Protein AF-A0A923B9U6-F1 (afdb_monomer_lite)

pLDDT: mean 93.49, std 6.24, range [55.47, 98.19]

Radius of gyration: 18.16 Å; chains: 1; bounding box: 48×29×57 Å

Structure (mmCIF, N/CA/C/O backbone):
data_AF-A0A923B9U6-F1
#
_entry.id   AF-A0A923B9U6-F1
#
loop_
_atom_site.group_PDB
_atom_site.id
_atom_site.type_symbol
_atom_site.label_atom_id
_atom_site.label_alt_id
_atom_site.label_comp_id
_atom_site.label_asym_id
_atom_site.label_entity_id
_atom_site.label_seq_id
_atom_site.pdbx_PDB_ins_code
_atom_site.Cartn_x
_atom_site.Cartn_y
_atom_site.Cartn_z
_atom_site.occupancy
_atom_site.B_iso_or_equiv
_atom_site.auth_seq_id
_atom_site.auth_comp_id
_atom_site.auth_asym_id
_atom_site.auth_atom_id
_atom_site.pdbx_PDB_model_num
ATOM 1 N N . MET A 1 1 ? 25.254 15.466 -1.474 1.00 73.38 1 MET A N 1
ATOM 2 C CA . MET A 1 1 ? 25.038 14.033 -1.766 1.00 73.38 1 MET A CA 1
ATOM 3 C C . MET A 1 1 ? 24.580 13.397 -0.464 1.00 73.38 1 MET A C 1
ATOM 5 O O . MET A 1 1 ? 25.249 13.617 0.534 1.00 73.38 1 MET A O 1
ATOM 9 N N . ILE A 1 2 ? 23.421 12.740 -0.439 1.00 87.12 2 ILE A N 1
ATOM 10 C CA . ILE A 1 2 ? 22.891 12.087 0.772 1.00 87.12 2 ILE A CA 1
ATOM 11 C C . ILE A 1 2 ? 23.725 10.822 1.014 1.00 87.12 2 ILE A C 1
ATOM 13 O O . ILE A 1 2 ? 23.9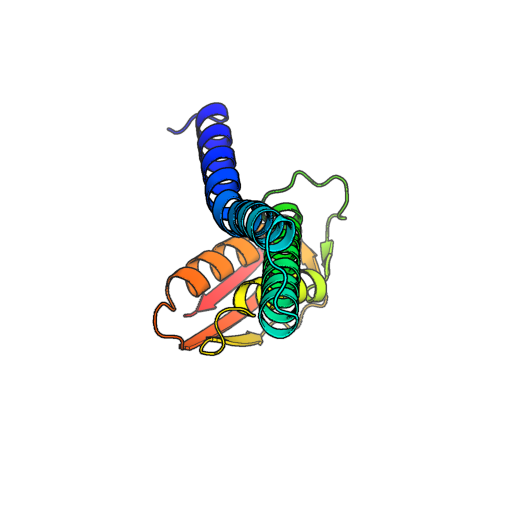37 10.059 0.069 1.00 87.12 2 ILE A O 1
ATOM 17 N N . SER A 1 3 ? 24.240 10.610 2.228 1.00 95.50 3 SER A N 1
ATOM 18 C CA . SER A 1 3 ? 24.974 9.378 2.539 1.00 95.50 3 SER A CA 1
ATOM 19 C C . SER A 1 3 ? 24.018 8.178 2.619 1.00 95.50 3 SER A C 1
ATOM 21 O O . SER A 1 3 ? 22.817 8.337 2.835 1.00 95.50 3 SER A O 1
ATOM 23 N N . GLN A 1 4 ? 24.530 6.953 2.468 1.00 94.06 4 GLN A N 1
ATOM 24 C CA . GLN A 1 4 ? 23.694 5.748 2.609 1.00 94.06 4 GLN A CA 1
ATOM 25 C C . GLN A 1 4 ? 23.034 5.664 3.994 1.00 94.06 4 GLN A C 1
ATOM 27 O O . GLN A 1 4 ? 21.880 5.254 4.110 1.00 94.06 4 GLN A O 1
ATOM 32 N N . THR A 1 5 ? 23.746 6.102 5.034 1.00 95.94 5 THR A N 1
ATOM 33 C CA . THR A 1 5 ? 23.242 6.172 6.408 1.00 95.94 5 THR A CA 1
ATOM 34 C C . THR A 1 5 ? 22.153 7.226 6.573 1.00 95.94 5 THR A C 1
ATOM 36 O O . THR A 1 5 ? 21.154 6.945 7.230 1.00 95.94 5 THR A O 1
ATOM 39 N N . ASP A 1 6 ? 22.279 8.390 5.929 1.00 96.44 6 ASP A N 1
ATOM 40 C CA . ASP A 1 6 ? 21.234 9.423 5.968 1.00 96.44 6 ASP A CA 1
ATOM 41 C C . ASP A 1 6 ? 19.965 8.953 5.254 1.00 96.44 6 ASP A C 1
ATOM 43 O O . ASP A 1 6 ? 18.857 9.148 5.754 1.00 96.44 6 ASP A O 1
ATOM 47 N N . LEU A 1 7 ? 20.111 8.287 4.102 1.00 94.12 7 LEU A N 1
ATOM 48 C CA . LEU A 1 7 ? 18.979 7.712 3.376 1.00 94.12 7 LEU A CA 1
ATOM 49 C C . LEU A 1 7 ? 18.258 6.655 4.221 1.00 94.12 7 LEU A C 1
ATOM 51 O O . LEU A 1 7 ? 17.031 6.679 4.313 1.00 94.12 7 LEU A O 1
ATOM 55 N N . ALA A 1 8 ? 19.009 5.758 4.866 1.00 94.19 8 ALA A N 1
ATOM 56 C CA . ALA A 1 8 ? 18.443 4.758 5.767 1.00 94.19 8 ALA A CA 1
ATOM 57 C C . ALA A 1 8 ? 17.723 5.409 6.960 1.00 94.19 8 ALA A C 1
ATOM 59 O O . ALA A 1 8 ? 16.608 5.009 7.288 1.00 94.19 8 ALA A O 1
ATOM 60 N N . ALA A 1 9 ? 18.310 6.445 7.567 1.00 96.44 9 ALA A N 1
ATOM 61 C CA . ALA A 1 9 ? 17.699 7.171 8.677 1.00 96.44 9 ALA A CA 1
ATOM 62 C C . ALA A 1 9 ? 16.385 7.860 8.268 1.00 96.44 9 ALA A C 1
ATOM 64 O O . ALA A 1 9 ? 15.384 7.742 8.977 1.00 96.44 9 ALA A O 1
ATOM 65 N N . MET A 1 10 ? 16.352 8.525 7.108 1.00 95.75 10 MET A N 1
ATOM 66 C CA . MET A 1 10 ? 15.133 9.154 6.586 1.00 95.75 10 MET A CA 1
ATOM 67 C C . MET A 1 10 ? 14.047 8.127 6.259 1.00 95.75 10 MET A C 1
ATOM 69 O O . MET A 1 10 ? 12.881 8.351 6.586 1.00 95.75 10 MET A O 1
ATOM 73 N N . LEU A 1 11 ? 14.418 6.986 5.671 1.00 94.38 11 LEU A N 1
ATOM 74 C CA . LEU A 1 11 ? 13.478 5.902 5.393 1.00 94.38 11 LEU A CA 1
ATOM 75 C C . LEU A 1 11 ? 12.890 5.331 6.690 1.00 94.38 11 LEU A C 1
ATOM 77 O O . LEU A 1 11 ? 11.672 5.217 6.801 1.00 94.38 11 LEU A O 1
ATOM 81 N N . CYS A 1 12 ? 13.723 5.038 7.693 1.00 95.50 12 CYS A N 1
ATOM 82 C CA . CYS A 1 12 ? 13.257 4.584 9.005 1.00 95.50 12 CYS A CA 1
ATOM 83 C C . CYS A 1 12 ? 12.328 5.609 9.666 1.00 95.50 12 CYS A C 1
ATOM 85 O O . CYS A 1 12 ? 11.284 5.231 10.187 1.00 95.50 12 CYS A O 1
ATOM 87 N N . SER A 1 13 ? 12.662 6.902 9.599 1.00 96.38 13 SER A N 1
ATOM 88 C CA . SER A 1 13 ? 11.811 7.975 10.123 1.00 96.38 13 SER A CA 1
ATOM 89 C C . SER A 1 13 ? 10.431 7.986 9.457 1.00 96.38 13 SER A C 1
ATOM 91 O O . SER A 1 13 ? 9.414 8.005 10.151 1.00 96.38 13 SER A O 1
ATOM 93 N N . ARG A 1 14 ? 10.372 7.871 8.121 1.00 94.50 14 ARG A N 1
ATOM 94 C CA . ARG A 1 14 ? 9.103 7.793 7.377 1.00 94.50 14 ARG A CA 1
ATOM 95 C C . ARG A 1 14 ? 8.287 6.552 7.748 1.00 94.50 14 ARG A C 1
ATOM 97 O O . ARG A 1 14 ? 7.086 6.670 7.967 1.00 94.50 14 ARG A O 1
ATOM 104 N N . LEU A 1 15 ? 8.923 5.384 7.850 1.00 95.38 15 LEU A N 1
ATOM 105 C CA . LEU A 1 15 ? 8.251 4.141 8.246 1.00 95.38 15 LEU A CA 1
ATOM 106 C C . LEU A 1 15 ? 7.666 4.241 9.660 1.00 95.38 15 LEU A C 1
ATOM 108 O O . LEU A 1 15 ? 6.512 3.877 9.874 1.00 95.38 15 LEU A O 1
ATOM 112 N N . CYS A 1 16 ? 8.437 4.772 10.613 1.00 96.62 16 CYS A N 1
ATOM 113 C CA . CYS A 1 16 ? 7.967 5.000 11.977 1.00 96.62 16 CYS A CA 1
ATOM 114 C C . CYS A 1 16 ? 6.795 5.983 12.009 1.00 96.62 16 CYS A C 1
ATOM 116 O O . CYS A 1 16 ? 5.785 5.694 12.643 1.00 96.62 16 CYS A O 1
ATOM 118 N N . HIS A 1 17 ? 6.902 7.109 11.299 1.00 95.06 17 HIS A N 1
ATOM 119 C CA . HIS A 1 17 ? 5.833 8.101 11.192 1.00 95.06 17 HIS A CA 1
ATOM 120 C C . HIS A 1 17 ? 4.526 7.480 10.680 1.00 95.06 17 HIS A C 1
ATOM 122 O O . HIS A 1 17 ? 3.478 7.624 11.310 1.00 95.06 17 HIS A O 1
ATOM 128 N N . ASP A 1 18 ? 4.591 6.742 9.572 1.00 93.88 18 ASP A N 1
ATOM 129 C CA . ASP A 1 18 ? 3.399 6.188 8.928 1.00 93.88 18 ASP A CA 1
ATOM 130 C C . ASP A 1 18 ? 2.752 5.052 9.741 1.00 93.88 18 ASP A C 1
ATOM 132 O O . ASP A 1 18 ? 1.545 4.826 9.614 1.00 93.88 18 ASP A O 1
ATOM 136 N N . MET A 1 19 ? 3.529 4.346 10.571 1.00 95.94 19 MET A N 1
ATOM 137 C CA . MET A 1 19 ? 3.034 3.296 11.471 1.00 95.94 19 MET A CA 1
ATOM 138 C C . MET A 1 19 ? 2.516 3.828 12.806 1.00 95.94 19 MET A C 1
ATOM 140 O O . MET A 1 19 ? 1.653 3.193 13.411 1.00 95.94 19 MET A O 1
ATOM 144 N N . LEU A 1 20 ? 3.015 4.973 13.275 1.00 95.44 20 LEU A N 1
ATOM 145 C CA . LEU A 1 20 ? 2.691 5.481 14.607 1.00 95.44 20 LEU A CA 1
ATOM 146 C C . LEU A 1 20 ? 1.195 5.769 14.768 1.00 95.44 20 LEU A C 1
ATOM 148 O O . LEU A 1 20 ? 0.635 5.499 15.823 1.00 95.44 20 LEU A O 1
ATOM 152 N N . SER A 1 21 ? 0.539 6.272 13.720 1.00 92.56 21 SER A N 1
ATOM 153 C CA . SER A 1 21 ? -0.893 6.585 13.759 1.00 92.56 21 SER A CA 1
ATOM 154 C C . SER A 1 21 ? -1.779 5.344 13.977 1.00 92.56 21 SER A C 1
ATOM 156 O O . SER A 1 21 ? -2.478 5.310 14.993 1.00 92.56 21 SER A O 1
ATOM 158 N N . PRO A 1 22 ? -1.758 4.305 13.115 1.00 94.25 22 PRO A N 1
ATOM 159 C CA . PRO A 1 22 ? -2.628 3.145 13.310 1.00 94.25 22 PRO A CA 1
ATOM 160 C C . PRO A 1 22 ? -2.223 2.288 14.523 1.00 94.25 22 PRO A C 1
ATOM 162 O O . PRO A 1 22 ? -3.090 1.718 15.181 1.00 94.25 22 PRO A O 1
ATOM 165 N N . VAL A 1 23 ? -0.938 2.243 14.894 1.00 95.81 23 VAL A N 1
ATOM 166 C CA . VAL A 1 23 ? -0.497 1.557 16.124 1.00 95.81 23 VAL A CA 1
ATOM 167 C C . VAL A 1 23 ? -0.929 2.321 17.380 1.00 95.81 23 VAL A C 1
ATOM 169 O O . VAL A 1 23 ? -1.347 1.707 18.358 1.00 95.81 23 VAL A O 1
ATOM 172 N N . GLY A 1 24 ? -0.889 3.655 17.360 1.00 95.25 24 GLY A N 1
ATOM 173 C CA . GLY A 1 24 ? -1.398 4.483 18.454 1.00 95.25 24 GLY A CA 1
ATOM 174 C C . GLY A 1 24 ? -2.910 4.344 18.634 1.00 95.25 24 GLY A C 1
ATOM 175 O O . GLY A 1 24 ? -3.386 4.238 19.759 1.00 95.25 24 GLY A O 1
ATOM 176 N N . ALA A 1 25 ? -3.666 4.257 17.534 1.00 94.25 25 ALA A N 1
ATOM 177 C CA . ALA A 1 25 ? -5.105 4.002 17.582 1.00 94.25 25 ALA A CA 1
ATOM 178 C C . ALA A 1 25 ? -5.441 2.645 18.230 1.00 94.25 25 ALA A C 1
ATOM 180 O O . ALA A 1 25 ? -6.401 2.563 18.995 1.00 94.25 25 ALA A O 1
ATOM 181 N N . LEU A 1 26 ? -4.620 1.611 18.001 1.00 95.38 26 LEU A N 1
ATOM 182 C CA . LEU A 1 26 ? -4.749 0.325 18.695 1.00 95.38 26 LEU A CA 1
ATOM 1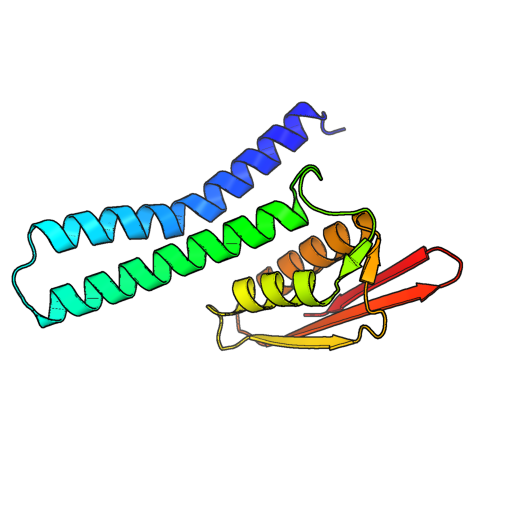83 C C . LEU A 1 26 ? -4.559 0.461 20.210 1.00 95.38 26 LEU A C 1
ATOM 185 O O . LEU A 1 26 ? -5.378 -0.045 20.972 1.00 95.38 26 LEU A O 1
ATOM 189 N N . ALA A 1 27 ? -3.499 1.144 20.649 1.00 94.31 27 ALA A N 1
ATOM 190 C CA . ALA A 1 27 ? -3.235 1.345 22.074 1.00 94.31 27 ALA A CA 1
ATOM 191 C C . ALA A 1 27 ? -4.384 2.109 22.751 1.00 94.31 27 ALA A C 1
ATOM 193 O O . ALA A 1 27 ? -4.949 1.628 23.731 1.00 94.31 27 ALA A O 1
ATOM 194 N N . ASN A 1 28 ? -4.809 3.226 22.155 1.00 93.50 28 ASN A N 1
ATOM 195 C CA . ASN A 1 28 ? -5.911 4.039 22.670 1.00 93.50 28 ASN A CA 1
ATOM 196 C C . ASN A 1 28 ? -7.236 3.259 22.717 1.00 93.50 28 ASN A C 1
ATOM 198 O O . ASN A 1 28 ? -8.008 3.398 23.662 1.00 93.50 28 ASN A O 1
ATOM 202 N N . GLY A 1 29 ? -7.512 2.430 21.704 1.00 94.12 29 GLY A N 1
ATOM 203 C CA . GLY A 1 29 ? -8.712 1.595 21.673 1.00 94.12 29 GLY A CA 1
ATOM 204 C C . GLY A 1 29 ? -8.721 0.531 22.773 1.00 94.12 29 GLY A C 1
ATOM 205 O O . GLY A 1 29 ? -9.772 0.269 23.355 1.00 94.12 29 GLY A O 1
ATOM 206 N N . LEU A 1 30 ? -7.562 -0.054 23.095 1.00 95.19 30 LEU A N 1
ATOM 207 C CA . LEU A 1 30 ? -7.421 -1.019 24.191 1.00 95.19 30 LEU A CA 1
ATOM 208 C C . LEU A 1 30 ? -7.590 -0.354 25.559 1.00 95.19 30 LEU A C 1
ATOM 210 O O . LEU A 1 30 ? -8.255 -0.925 26.421 1.00 95.19 30 LEU A O 1
ATOM 214 N N . GLU A 1 31 ? -7.028 0.842 25.744 1.00 94.12 31 GLU A N 1
ATOM 215 C CA . GLU A 1 31 ? -7.215 1.640 26.962 1.00 94.12 31 GLU A CA 1
ATOM 216 C C . GLU A 1 31 ? -8.693 1.977 27.175 1.00 94.12 31 GLU A C 1
ATOM 218 O O . GLU A 1 31 ? -9.235 1.726 28.248 1.00 94.12 31 GLU A O 1
ATOM 223 N N . LEU A 1 32 ? -9.379 2.451 26.131 1.00 93.31 32 LEU A N 1
ATOM 224 C CA . LEU A 1 32 ? -10.807 2.758 26.202 1.00 93.31 32 LEU A CA 1
ATOM 225 C C . LEU A 1 32 ? -11.648 1.508 26.511 1.00 93.31 32 LEU A C 1
ATOM 227 O O . LEU A 1 32 ? -12.578 1.565 27.308 1.00 93.31 32 LEU A O 1
ATOM 231 N N . LEU A 1 33 ? -11.310 0.361 25.915 1.00 94.62 33 LEU A N 1
ATOM 232 C CA . LEU A 1 33 ? -12.028 -0.898 26.127 1.00 94.62 33 LEU A CA 1
ATOM 233 C C . LEU A 1 33 ? -11.859 -1.466 27.549 1.00 94.62 33 LEU A C 1
ATOM 235 O O . LEU A 1 33 ? -12.697 -2.267 27.976 1.00 94.62 33 LEU A O 1
ATOM 239 N N . ALA A 1 34 ? -10.792 -1.100 28.264 1.00 93.88 34 ALA A N 1
ATOM 240 C CA . ALA A 1 34 ? -10.511 -1.610 29.605 1.00 93.88 34 ALA A CA 1
ATOM 241 C C . ALA A 1 34 ? -11.539 -1.127 30.640 1.00 93.88 34 ALA A C 1
ATOM 243 O O . ALA A 1 34 ? -12.005 -1.932 31.446 1.00 93.88 34 ALA A O 1
ATOM 244 N N . ASP A 1 35 ? -11.927 0.147 30.565 1.00 92.38 35 ASP A N 1
ATOM 245 C CA . ASP A 1 35 ? -12.830 0.782 31.534 1.00 92.38 35 ASP A CA 1
ATOM 246 C C . ASP A 1 35 ? -14.276 0.928 31.019 1.00 92.38 35 ASP A C 1
ATOM 248 O O . ASP A 1 35 ? -15.182 1.269 31.784 1.00 92.38 35 ASP A O 1
ATOM 252 N N . GLU A 1 36 ? -14.522 0.643 29.734 1.00 94.38 36 GLU A N 1
ATOM 253 C CA . GLU A 1 36 ? -15.845 0.776 29.119 1.00 94.38 36 GLU A CA 1
ATOM 254 C C . GLU A 1 36 ? -16.777 -0.397 29.466 1.00 94.38 36 GLU A C 1
ATOM 256 O O . GLU A 1 36 ? -16.453 -1.571 29.256 1.00 94.38 36 GLU A O 1
ATOM 261 N N . GLN A 1 37 ? -17.980 -0.075 29.942 1.00 93.06 37 GLN A N 1
ATOM 262 C CA . GLN A 1 37 ? -19.003 -1.036 30.368 1.00 93.06 37 GLN A CA 1
ATOM 263 C C . GLN A 1 37 ? -20.226 -1.044 29.447 1.00 93.06 37 GLN A C 1
ATOM 265 O O . GLN A 1 37 ? -20.969 -2.028 29.436 1.00 93.06 37 GLN A O 1
ATOM 270 N N . ASP A 1 38 ? -20.431 0.010 28.657 1.00 96.44 38 ASP A N 1
ATOM 271 C CA . ASP A 1 38 ? -21.521 0.073 27.695 1.00 96.44 38 ASP A CA 1
ATOM 272 C C . ASP A 1 38 ? -21.272 -0.870 26.508 1.00 96.44 38 ASP A C 1
ATOM 274 O O . ASP A 1 38 ? -20.254 -0.797 25.817 1.00 96.44 38 ASP A O 1
ATOM 278 N N . ALA A 1 39 ? -22.212 -1.781 26.256 1.00 94.44 39 ALA A N 1
ATOM 279 C CA . ALA A 1 39 ? -22.044 -2.826 25.250 1.00 94.44 39 ALA A CA 1
ATOM 280 C C . ALA A 1 39 ? -21.925 -2.274 23.818 1.00 94.44 39 ALA A C 1
ATOM 282 O O . ALA A 1 39 ? -21.182 -2.837 23.010 1.00 94.44 39 ALA A O 1
ATOM 283 N N . GLU A 1 40 ? -22.629 -1.186 23.500 1.00 95.06 40 GLU A N 1
ATOM 284 C CA . GLU A 1 40 ? -22.571 -0.568 22.175 1.00 95.06 40 GLU A CA 1
ATOM 285 C C . GLU A 1 40 ? -21.220 0.124 21.968 1.00 95.06 40 GLU A C 1
ATOM 287 O O . GLU A 1 40 ? -20.574 -0.059 20.933 1.00 95.06 40 GLU A O 1
ATOM 292 N N . MET A 1 41 ? -20.743 0.859 22.973 1.00 92.88 41 MET A N 1
ATOM 293 C CA . MET A 1 41 ? -19.452 1.536 22.912 1.00 92.88 41 MET A CA 1
ATOM 294 C C . MET A 1 41 ? -18.292 0.538 22.819 1.00 92.88 41 MET A C 1
ATOM 296 O O . MET A 1 41 ? -17.390 0.715 21.999 1.00 92.88 41 MET A O 1
ATOM 300 N N . ARG A 1 42 ? -18.351 -0.576 23.560 1.00 95.56 42 ARG A N 1
ATOM 301 C CA . ARG A 1 42 ? -17.375 -1.674 23.436 1.00 95.56 42 ARG A CA 1
ATOM 302 C C . ARG A 1 42 ? -17.336 -2.263 22.027 1.00 95.56 42 ARG A C 1
ATOM 304 O O . ARG A 1 42 ? -16.248 -2.549 21.529 1.00 95.56 42 ARG A O 1
ATOM 311 N N . ALA A 1 43 ? -18.492 -2.439 21.382 1.00 95.38 43 ALA A N 1
ATOM 312 C CA . ALA A 1 43 ? -18.556 -2.940 20.010 1.00 95.38 43 ALA A CA 1
ATOM 313 C C . ALA A 1 43 ? -17.872 -1.972 19.030 1.00 95.38 43 ALA A C 1
ATOM 315 O O . ALA A 1 43 ? -17.029 -2.393 18.241 1.00 95.38 43 ALA A O 1
ATOM 316 N N . ARG A 1 44 ? -18.133 -0.664 19.153 1.00 93.81 44 ARG A N 1
ATOM 317 C CA . ARG A 1 44 ? -17.459 0.367 18.343 1.00 93.81 44 ARG A CA 1
ATOM 318 C C . ARG A 1 44 ? -15.947 0.415 18.583 1.00 93.81 44 ARG A C 1
ATOM 320 O O . ARG A 1 44 ? -15.183 0.595 17.638 1.00 93.81 44 ARG A O 1
ATOM 327 N N . CYS A 1 45 ? -15.494 0.228 19.824 1.00 94.75 45 CYS A N 1
ATOM 328 C CA . CYS A 1 45 ? -14.066 0.117 20.134 1.00 94.75 45 CYS A CA 1
ATOM 329 C C . CYS A 1 45 ? -13.429 -1.086 19.432 1.00 94.75 45 CYS A C 1
ATOM 331 O O . CYS A 1 45 ? -12.348 -0.954 18.864 1.00 94.75 45 CYS A O 1
ATOM 333 N N . MET A 1 46 ? -14.101 -2.240 19.426 1.00 96.00 46 MET A N 1
ATOM 334 C CA . MET A 1 46 ? -13.624 -3.423 18.704 1.00 96.00 46 MET A CA 1
ATOM 335 C C . MET A 1 46 ? -13.527 -3.173 17.196 1.00 96.00 46 MET A C 1
ATOM 337 O O . MET A 1 46 ? -12.501 -3.497 16.604 1.00 96.00 46 MET A O 1
ATOM 341 N N . GLU A 1 47 ? -14.520 -2.522 16.587 1.00 94.31 47 GLU A N 1
ATOM 342 C CA . GLU A 1 47 ? -14.467 -2.135 15.168 1.00 94.31 47 GLU A CA 1
ATOM 343 C C . GLU A 1 47 ? -13.266 -1.219 14.866 1.00 94.31 47 GLU A C 1
ATOM 345 O O . GLU A 1 47 ? -12.545 -1.429 13.887 1.00 94.31 47 GLU A O 1
ATOM 350 N N . LEU A 1 48 ? -12.997 -0.235 15.734 1.00 93.00 48 LEU A N 1
ATOM 351 C CA . LEU A 1 48 ? -11.844 0.661 15.606 1.00 93.00 48 LEU A CA 1
ATOM 352 C C . LEU A 1 48 ? -10.512 -0.093 15.724 1.00 93.00 48 LEU A C 1
ATOM 354 O O . LEU A 1 48 ? -9.575 0.184 14.966 1.00 93.00 48 LEU A O 1
ATOM 358 N N . LEU A 1 49 ? -10.417 -1.047 16.655 1.00 96.31 49 LEU A N 1
ATOM 359 C CA . LEU A 1 49 ? -9.238 -1.897 16.824 1.00 96.31 49 LEU A CA 1
ATOM 360 C C . LEU A 1 49 ? -9.000 -2.760 15.581 1.00 96.31 49 LEU A C 1
ATOM 362 O O . LEU A 1 49 ? -7.882 -2.800 15.066 1.00 96.31 49 LEU A O 1
ATOM 366 N N . GLU A 1 50 ? -10.041 -3.402 15.056 1.00 96.00 50 GLU A N 1
ATOM 367 C CA . GLU A 1 50 ? -9.959 -4.217 13.842 1.00 96.00 50 GLU A CA 1
ATOM 368 C C . GLU A 1 50 ? -9.531 -3.387 12.626 1.00 96.00 50 GLU A C 1
ATOM 370 O O . GLU A 1 50 ? -8.617 -3.784 11.893 1.00 96.00 50 GLU A O 1
ATOM 375 N N . GLN A 1 51 ? -10.120 -2.201 12.440 1.00 94.25 51 GLN A N 1
ATOM 376 C CA . GLN A 1 51 ? -9.728 -1.284 11.369 1.00 94.25 51 GLN A CA 1
ATOM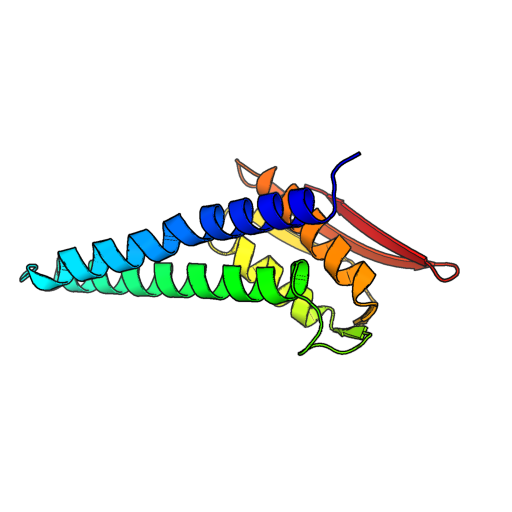 377 C C . GLN A 1 51 ? -8.258 -0.865 11.508 1.00 94.25 51 GLN A C 1
ATOM 379 O O . GLN A 1 51 ? -7.503 -0.921 10.535 1.00 94.25 51 GLN A O 1
ATOM 384 N N . SER A 1 52 ? -7.818 -0.503 12.714 1.00 95.44 52 SER A N 1
ATOM 385 C CA . SER A 1 52 ? -6.443 -0.058 12.972 1.00 95.44 52 SER A CA 1
ATOM 386 C C . SER A 1 52 ? -5.417 -1.183 12.782 1.00 95.44 52 SER A C 1
ATOM 388 O O . SER A 1 52 ? -4.339 -0.962 12.219 1.00 95.44 52 SER A O 1
ATOM 390 N N . ALA A 1 53 ? -5.760 -2.414 13.177 1.00 96.50 53 ALA A N 1
ATOM 391 C CA . ALA A 1 53 ? -4.945 -3.606 12.941 1.00 96.50 53 ALA A CA 1
ATOM 392 C C . ALA A 1 53 ? -4.814 -3.915 11.445 1.00 96.50 53 ALA A C 1
ATOM 394 O O . ALA A 1 53 ? -3.716 -4.219 10.959 1.00 96.50 53 ALA A O 1
ATOM 395 N N . ARG A 1 54 ? -5.915 -3.791 10.697 1.00 95.44 54 ARG A N 1
ATOM 396 C CA . ARG A 1 54 ? -5.923 -3.973 9.246 1.00 95.44 54 ARG A CA 1
ATOM 397 C C . ARG A 1 54 ? -5.049 -2.931 8.549 1.00 95.44 54 ARG A C 1
ATOM 399 O O . ARG A 1 54 ? -4.143 -3.321 7.818 1.00 95.44 54 ARG A O 1
ATOM 406 N N . ILE A 1 55 ? -5.235 -1.642 8.843 1.00 95.06 55 ILE A N 1
ATOM 407 C CA . ILE A 1 55 ? -4.425 -0.550 8.269 1.00 95.06 55 ILE A CA 1
ATOM 408 C C . ILE A 1 55 ? -2.936 -0.758 8.574 1.00 95.06 55 ILE A C 1
ATOM 410 O O . ILE A 1 55 ? -2.096 -0.623 7.682 1.00 95.06 55 ILE A O 1
ATOM 414 N N . SER A 1 56 ? -2.600 -1.127 9.815 1.00 96.06 56 SER A N 1
ATOM 415 C CA . SER A 1 56 ? -1.219 -1.433 10.212 1.00 96.06 56 SER A CA 1
ATOM 416 C C . SER A 1 56 ? -0.630 -2.567 9.371 1.00 96.06 56 SER A C 1
ATOM 418 O O . SER A 1 56 ? 0.486 -2.464 8.861 1.00 96.06 56 SER A O 1
ATOM 420 N N . THR A 1 57 ? -1.391 -3.647 9.195 1.00 95.69 57 THR A N 1
ATOM 421 C CA . THR A 1 57 ? -0.966 -4.820 8.424 1.00 95.69 57 THR A CA 1
ATOM 422 C C . THR A 1 57 ? -0.777 -4.486 6.946 1.00 95.69 57 THR A C 1
ATOM 424 O O . THR A 1 57 ? 0.223 -4.887 6.349 1.00 95.69 57 THR A O 1
ATOM 427 N N . ASP A 1 58 ? -1.706 -3.736 6.359 1.00 95.56 58 ASP A N 1
ATOM 428 C CA . ASP A 1 58 ? -1.677 -3.356 4.947 1.00 95.56 58 ASP A CA 1
ATOM 429 C C . ASP A 1 58 ? -0.479 -2.436 4.649 1.00 95.56 58 ASP A C 1
ATOM 431 O O . ASP A 1 58 ? 0.278 -2.693 3.706 1.00 95.56 58 ASP A O 1
ATOM 435 N N . LYS A 1 59 ? -0.195 -1.462 5.529 1.00 95.44 59 LYS A N 1
ATOM 436 C CA . LYS A 1 59 ? 1.029 -0.642 5.462 1.00 95.44 59 LYS A CA 1
ATOM 437 C C . LYS A 1 59 ? 2.298 -1.484 5.570 1.00 95.44 59 LYS A C 1
ATOM 439 O O . LYS A 1 59 ? 3.207 -1.316 4.760 1.00 95.44 59 LYS A O 1
ATOM 444 N N . LEU A 1 60 ? 2.371 -2.424 6.515 1.00 95.44 60 LEU A N 1
ATOM 445 C CA . LEU A 1 60 ? 3.548 -3.288 6.674 1.00 95.44 60 LEU A CA 1
ATOM 446 C C . LEU A 1 60 ? 3.784 -4.185 5.453 1.00 95.44 60 LEU A C 1
ATOM 448 O O . LEU A 1 60 ? 4.931 -4.343 5.029 1.00 95.44 60 LEU A O 1
ATOM 452 N N . LYS A 1 61 ? 2.726 -4.747 4.857 1.00 94.50 61 LYS A N 1
ATOM 453 C CA . LYS A 1 61 ? 2.824 -5.520 3.608 1.00 94.50 61 LYS A CA 1
ATOM 454 C C . LYS A 1 61 ? 3.364 -4.660 2.469 1.00 94.50 61 LYS A C 1
ATOM 456 O O . LYS A 1 61 ? 4.300 -5.088 1.791 1.00 94.50 61 LYS A O 1
ATOM 461 N N . PHE A 1 62 ? 2.836 -3.446 2.313 1.00 95.94 62 PHE A N 1
ATOM 462 C CA . PHE A 1 62 ? 3.332 -2.483 1.336 1.00 95.94 62 PHE A CA 1
ATOM 463 C C . PHE A 1 62 ? 4.813 -2.154 1.582 1.00 95.94 62 PHE A C 1
ATOM 465 O O . PHE A 1 62 ? 5.632 -2.329 0.682 1.00 95.94 62 PHE A O 1
ATOM 472 N N . PHE A 1 63 ? 5.202 -1.779 2.806 1.00 95.38 63 PHE A N 1
ATOM 473 C CA . PHE A 1 63 ? 6.591 -1.446 3.148 1.00 95.38 63 PHE A CA 1
ATOM 474 C C . PHE A 1 63 ? 7.555 -2.604 2.898 1.00 95.38 63 PHE A C 1
ATOM 476 O O . PHE A 1 63 ? 8.656 -2.405 2.375 1.00 95.38 63 PHE A O 1
ATOM 483 N N . ARG A 1 64 ? 7.135 -3.830 3.219 1.00 93.38 64 ARG A N 1
ATOM 484 C CA . ARG A 1 64 ? 7.931 -5.037 2.989 1.00 93.38 64 ARG A CA 1
ATOM 485 C C . ARG A 1 64 ? 8.256 -5.233 1.510 1.00 93.38 64 ARG A C 1
ATOM 487 O O . ARG A 1 64 ? 9.367 -5.661 1.204 1.00 93.38 64 ARG A O 1
ATOM 494 N N . LEU A 1 65 ? 7.326 -4.921 0.608 1.00 94.19 65 LEU A N 1
ATOM 495 C CA . LEU A 1 65 ? 7.537 -5.056 -0.834 1.00 94.19 65 LEU A CA 1
ATOM 496 C C . LEU A 1 65 ? 8.231 -3.822 -1.442 1.00 94.19 65 LEU A C 1
ATOM 498 O O . LEU A 1 65 ? 9.203 -3.970 -2.182 1.00 94.19 65 LEU A O 1
ATOM 502 N N . ALA A 1 66 ? 7.790 -2.611 -1.091 1.00 95.00 66 ALA A N 1
ATOM 503 C CA . ALA A 1 66 ? 8.282 -1.350 -1.648 1.00 95.00 66 ALA A CA 1
ATOM 504 C C . ALA A 1 66 ? 9.697 -0.982 -1.174 1.00 95.00 66 ALA A C 1
ATOM 506 O O . ALA A 1 66 ? 10.503 -0.480 -1.958 1.00 95.00 66 ALA A O 1
ATOM 507 N N . PHE A 1 67 ? 10.029 -1.263 0.090 1.00 93.12 67 PHE A N 1
ATOM 508 C CA . PHE A 1 67 ? 11.290 -0.845 0.712 1.00 93.12 67 PHE A CA 1
ATOM 509 C C . PHE A 1 67 ? 12.179 -2.019 1.112 1.00 93.12 67 PHE A C 1
ATOM 511 O O . PHE A 1 67 ? 13.404 -1.914 1.022 1.00 93.12 67 PHE A O 1
ATOM 518 N N . GLY A 1 68 ? 11.581 -3.158 1.464 1.00 88.06 68 GLY A N 1
ATOM 519 C CA . GLY A 1 68 ? 12.280 -4.313 2.016 1.00 88.06 68 GLY A CA 1
ATOM 520 C C . GLY A 1 68 ? 13.435 -4.860 1.168 1.00 88.06 68 GLY A C 1
ATOM 521 O O . GLY A 1 68 ? 13.448 -4.822 -0.071 1.00 88.06 68 GLY A O 1
ATOM 522 N N . ALA A 1 69 ? 14.419 -5.409 1.881 1.00 68.62 69 ALA A N 1
ATOM 523 C CA . ALA A 1 69 ? 15.583 -6.085 1.332 1.00 68.62 69 ALA A CA 1
ATOM 524 C C . ALA A 1 69 ? 15.273 -7.571 1.098 1.00 68.62 69 ALA A C 1
ATOM 526 O O . ALA A 1 69 ? 15.717 -8.446 1.826 1.00 68.62 69 ALA A O 1
ATOM 527 N N . ALA A 1 70 ? 14.488 -7.847 0.060 1.00 55.47 70 ALA A N 1
ATOM 528 C CA . ALA A 1 70 ? 14.612 -9.033 -0.787 1.00 55.47 70 ALA A CA 1
ATOM 529 C C . ALA A 1 70 ? 14.447 -10.470 -0.239 1.00 55.47 70 ALA A C 1
ATOM 531 O O . ALA A 1 70 ? 14.252 -11.341 -1.078 1.00 55.47 70 ALA A O 1
ATOM 532 N N . GLY A 1 71 ? 14.480 -10.753 1.065 1.00 59.88 71 GLY A N 1
ATOM 533 C CA . GLY A 1 71 ? 14.597 -12.130 1.574 1.00 59.88 71 GLY A CA 1
ATOM 534 C C . GLY A 1 71 ? 13.396 -13.050 1.321 1.00 59.88 71 GLY A C 1
ATOM 535 O O . GLY A 1 71 ? 13.539 -14.262 1.397 1.00 59.88 71 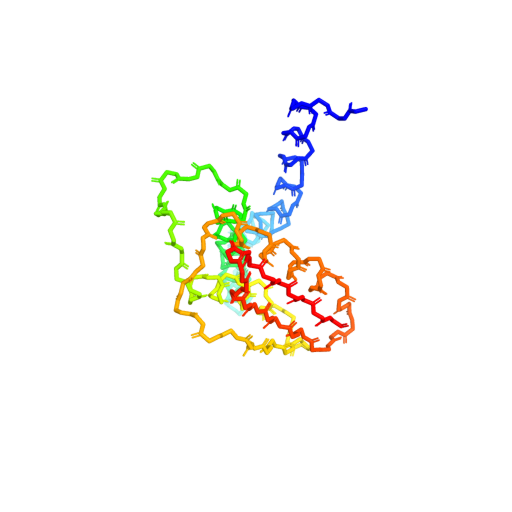GLY A O 1
ATOM 536 N N . GLY A 1 72 ? 12.219 -12.496 1.010 1.00 67.62 72 GLY A N 1
ATOM 537 C CA . GLY A 1 72 ? 10.987 -13.273 0.809 1.00 67.62 72 GLY A CA 1
ATOM 538 C C . GLY A 1 72 ? 10.418 -13.247 -0.608 1.00 67.62 72 GLY A C 1
ATOM 539 O O . GLY A 1 72 ? 9.336 -13.780 -0.817 1.00 67.62 72 GLY A O 1
ATOM 540 N N . PHE A 1 73 ? 11.087 -12.594 -1.561 1.00 76.88 73 PHE A N 1
ATOM 541 C CA . PHE A 1 73 ? 10.545 -12.366 -2.900 1.00 76.88 73 PHE A CA 1
ATOM 542 C C . PHE A 1 73 ? 11.596 -12.644 -3.977 1.00 76.88 73 PHE A C 1
ATOM 544 O O . PHE A 1 73 ? 12.713 -12.121 -3.884 1.00 76.88 73 PHE A O 1
ATOM 551 N N . GLY A 1 74 ? 11.216 -13.414 -5.003 1.00 84.31 74 GLY A N 1
ATOM 552 C CA . GLY A 1 74 ? 12.069 -13.744 -6.149 1.00 84.31 74 GLY A CA 1
ATOM 553 C C . GLY A 1 74 ? 12.454 -12.535 -7.014 1.00 84.31 74 GLY A C 1
ATOM 554 O O . GLY A 1 74 ? 12.063 -11.400 -6.744 1.00 84.31 74 GLY A O 1
ATOM 555 N N . GLU A 1 75 ? 13.234 -12.781 -8.068 1.00 89.12 75 GLU A N 1
ATOM 556 C CA . GLU A 1 75 ? 13.718 -11.734 -8.988 1.00 89.12 75 GLU A CA 1
ATOM 557 C C . GLU A 1 75 ? 12.600 -11.098 -9.832 1.00 89.12 75 GLU A C 1
ATOM 559 O O . GLU A 1 75 ? 12.680 -9.924 -10.199 1.00 89.12 75 GLU A O 1
ATOM 564 N N . ALA A 1 76 ? 11.529 -11.851 -10.095 1.00 92.50 76 ALA A N 1
ATOM 565 C CA . ALA A 1 76 ? 10.307 -11.367 -10.725 1.00 92.50 76 ALA A CA 1
ATOM 566 C C . ALA A 1 76 ? 9.145 -11.448 -9.730 1.00 92.50 76 ALA A C 1
ATOM 568 O O . ALA A 1 76 ? 8.956 -12.477 -9.078 1.00 92.50 76 ALA A O 1
ATOM 569 N N . ILE A 1 77 ? 8.371 -10.369 -9.622 1.00 94.50 77 ILE A N 1
ATOM 570 C CA . ILE A 1 77 ? 7.217 -10.280 -8.722 1.00 94.50 77 ILE A CA 1
ATOM 571 C C . ILE A 1 77 ? 5.940 -10.292 -9.561 1.00 94.50 77 ILE A C 1
ATOM 573 O O . ILE A 1 77 ? 5.859 -9.521 -10.525 1.00 94.50 77 ILE A O 1
ATOM 577 N N . PRO A 1 78 ? 4.947 -11.128 -9.213 1.00 95.88 78 PRO A N 1
ATOM 578 C CA . PRO A 1 78 ? 3.629 -11.078 -9.829 1.00 95.88 78 PRO A CA 1
ATOM 579 C C . PRO A 1 78 ? 3.006 -9.687 -9.711 1.00 95.88 78 PRO A C 1
ATOM 581 O O . PRO A 1 78 ? 3.093 -9.051 -8.659 1.00 95.88 78 PRO A O 1
ATOM 584 N N . ILE A 1 79 ? 2.336 -9.222 -10.765 1.00 96.50 79 ILE A N 1
ATOM 585 C CA . ILE A 1 79 ? 1.615 -7.944 -10.715 1.00 96.50 79 ILE A CA 1
ATOM 586 C C . ILE A 1 79 ? 0.521 -7.965 -9.644 1.00 96.50 79 ILE A C 1
ATOM 588 O O . ILE A 1 79 ? 0.303 -6.952 -8.988 1.00 96.50 79 ILE A O 1
ATOM 592 N N . ASP A 1 80 ? -0.108 -9.114 -9.402 1.00 96.12 80 ASP A N 1
ATOM 593 C CA . ASP A 1 80 ? -1.181 -9.238 -8.410 1.00 96.12 80 ASP A CA 1
ATOM 594 C C . ASP A 1 80 ? -0.713 -8.964 -6.970 1.00 96.12 80 ASP A C 1
ATOM 596 O O . ASP A 1 80 ? -1.479 -8.434 -6.168 1.00 96.12 80 ASP A O 1
ATOM 600 N N . GLU A 1 81 ? 0.561 -9.222 -6.650 1.00 95.38 81 GLU A N 1
ATOM 601 C CA . GLU A 1 81 ? 1.155 -8.830 -5.362 1.00 95.38 81 GLU A CA 1
ATOM 602 C C . GLU A 1 81 ? 1.244 -7.303 -5.237 1.00 95.38 81 GLU A C 1
ATOM 604 O O . GLU A 1 81 ? 0.914 -6.737 -4.195 1.00 95.38 81 GLU A O 1
ATOM 609 N N . ALA A 1 82 ? 1.645 -6.618 -6.316 1.00 96.00 82 ALA A N 1
ATOM 610 C CA . ALA A 1 82 ? 1.688 -5.157 -6.353 1.00 96.00 82 ALA A CA 1
ATOM 611 C C . ALA A 1 82 ? 0.278 -4.548 -6.298 1.00 96.00 82 ALA A C 1
ATOM 613 O O . ALA A 1 82 ? 0.061 -3.591 -5.554 1.00 96.00 82 ALA A O 1
ATOM 614 N N . LYS A 1 83 ? -0.684 -5.135 -7.023 1.00 97.19 83 LYS A N 1
ATOM 615 C CA . LYS A 1 83 ? -2.099 -4.745 -6.971 1.00 97.19 83 LYS A CA 1
ATOM 616 C C . LYS A 1 83 ? -2.645 -4.849 -5.561 1.00 97.19 83 LYS A C 1
ATOM 618 O O . LYS A 1 83 ? -3.132 -3.864 -5.022 1.00 97.19 83 LYS A O 1
ATOM 623 N N . SER A 1 84 ? -2.458 -6.005 -4.925 1.00 96.38 84 SER A N 1
ATOM 624 C CA . SER A 1 84 ? -2.974 -6.261 -3.584 1.00 96.38 84 SER A CA 1
ATOM 625 C C . SER A 1 84 ? -2.500 -5.228 -2.563 1.00 96.38 84 SER A C 1
ATOM 627 O O . SER A 1 84 ? -3.313 -4.768 -1.763 1.00 96.38 84 SER A O 1
ATOM 629 N N . VAL A 1 85 ? -1.219 -4.840 -2.577 1.00 96.88 85 VAL A N 1
ATOM 630 C CA . VAL A 1 85 ? -0.705 -3.869 -1.597 1.00 96.88 85 VAL A CA 1
ATOM 631 C C . VAL A 1 85 ? -1.116 -2.427 -1.904 1.00 96.88 85 VAL A C 1
ATOM 633 O O . VAL A 1 85 ? -1.302 -1.653 -0.968 1.00 96.88 85 VAL A O 1
ATOM 636 N N . ILE A 1 86 ? -1.283 -2.057 -3.178 1.00 97.06 86 ILE A N 1
ATOM 637 C CA . ILE A 1 86 ? -1.747 -0.719 -3.576 1.00 97.06 86 ILE A CA 1
ATOM 638 C C . ILE A 1 86 ? -3.243 -0.555 -3.308 1.00 97.06 86 ILE A C 1
ATOM 640 O O . ILE A 1 86 ? -3.649 0.440 -2.710 1.00 97.06 86 ILE A O 1
ATOM 644 N N . ASP A 1 87 ? -4.050 -1.549 -3.675 1.00 95.75 87 ASP A N 1
ATOM 645 C CA . ASP A 1 87 ? -5.493 -1.544 -3.432 1.00 95.75 87 ASP A CA 1
ATOM 646 C C . ASP A 1 87 ? -5.784 -1.510 -1.924 1.00 95.75 87 ASP A C 1
ATOM 648 O O . ASP A 1 87 ? -6.653 -0.767 -1.467 1.00 95.75 87 ASP A O 1
ATOM 652 N N . ALA A 1 88 ? -5.011 -2.256 -1.127 1.00 95.38 88 ALA A N 1
ATOM 653 C CA . ALA A 1 88 ? -5.109 -2.220 0.328 1.00 95.38 88 ALA A CA 1
ATOM 654 C C . ALA A 1 88 ? -4.733 -0.846 0.907 1.00 95.38 88 ALA A C 1
ATOM 656 O O . ALA A 1 88 ? -5.412 -0.354 1.806 1.00 95.38 88 ALA A O 1
ATOM 657 N N . LEU A 1 89 ? -3.697 -0.191 0.368 1.00 93.00 89 LEU A N 1
ATOM 658 C CA . LEU A 1 89 ? -3.293 1.149 0.800 1.00 93.00 89 LEU A CA 1
ATOM 659 C C . LEU A 1 89 ? -4.363 2.209 0.482 1.00 93.00 89 LEU A C 1
ATOM 661 O O . LEU A 1 89 ? -4.570 3.128 1.272 1.00 93.00 89 LEU A O 1
ATOM 665 N N . ALA A 1 90 ? -5.064 2.071 -0.646 1.00 93.44 90 ALA A N 1
ATOM 666 C CA . ALA A 1 90 ? -6.138 2.977 -1.048 1.00 93.44 90 ALA A CA 1
ATOM 667 C C . ALA A 1 90 ? -7.495 2.676 -0.388 1.00 93.44 90 ALA A C 1
ATOM 669 O O . ALA A 1 90 ? -8.389 3.521 -0.440 1.00 93.44 90 ALA A O 1
ATOM 670 N N . ALA A 1 91 ? -7.661 1.513 0.254 1.00 88.88 91 ALA A N 1
ATOM 671 C CA . ALA A 1 91 ? -8.947 1.035 0.768 1.00 88.88 91 ALA A CA 1
ATOM 672 C C . ALA A 1 91 ? -9.626 1.990 1.769 1.00 88.88 91 ALA A C 1
ATOM 674 O O . ALA A 1 91 ? -10.855 2.012 1.859 1.00 88.88 91 ALA A O 1
ATOM 675 N N . ASP A 1 92 ? -8.847 2.786 2.506 1.00 80.62 92 ASP A N 1
ATOM 676 C CA . ASP A 1 92 ? -9.371 3.759 3.474 1.00 80.62 92 ASP A CA 1
ATOM 677 C C . ASP A 1 92 ? -9.906 5.037 2.790 1.00 80.62 92 ASP A C 1
ATOM 679 O O . ASP A 1 92 ? -10.809 5.706 3.295 1.00 80.62 92 ASP A O 1
ATOM 683 N N . ASN A 1 93 ? -9.435 5.350 1.576 1.00 85.50 93 ASN A N 1
ATOM 684 C CA . ASN A 1 93 ? -9.906 6.489 0.791 1.00 85.50 93 ASN A CA 1
ATOM 685 C C . ASN A 1 93 ? -10.908 6.049 -0.286 1.00 85.50 93 ASN A C 1
ATOM 687 O O . ASN A 1 93 ? -10.594 5.986 -1.472 1.00 85.50 93 ASN A O 1
ATOM 691 N N . LYS A 1 94 ? -12.169 5.843 0.120 1.00 86.06 94 LYS A N 1
ATOM 692 C CA . LYS A 1 94 ? -13.283 5.419 -0.762 1.00 86.06 94 LYS A CA 1
ATOM 693 C C . LYS A 1 94 ? -13.559 6.333 -1.968 1.00 86.06 94 LYS A C 1
ATOM 695 O O . LYS A 1 94 ? -14.377 5.991 -2.815 1.00 86.06 94 LYS A O 1
ATOM 700 N N . ARG A 1 95 ? -12.940 7.516 -2.029 1.00 92.88 95 ARG A N 1
ATOM 701 C CA . ARG A 1 95 ? -13.067 8.465 -3.146 1.00 92.88 95 ARG A CA 1
ATOM 702 C C . ARG A 1 95 ? -11.998 8.259 -4.224 1.00 92.88 95 ARG A C 1
ATOM 704 O O . ARG A 1 95 ? -11.996 9.001 -5.202 1.00 92.88 95 ARG A O 1
ATOM 711 N N . VAL A 1 96 ? -11.081 7.312 -4.034 1.00 96.06 96 VAL A N 1
ATOM 712 C CA . VAL A 1 96 ? -10.048 6.949 -5.007 1.00 96.06 96 VAL A CA 1
ATOM 713 C C . VAL A 1 96 ? -10.468 5.682 -5.740 1.00 96.06 96 VAL A C 1
ATOM 715 O O . VAL A 1 96 ? -10.846 4.691 -5.123 1.00 96.06 96 VAL A O 1
ATOM 718 N N . THR A 1 97 ? -10.389 5.721 -7.066 1.00 95.94 97 THR A N 1
ATOM 719 C CA . THR A 1 97 ? -10.507 4.541 -7.933 1.00 95.94 97 THR A CA 1
ATOM 720 C C . THR A 1 97 ? -9.136 4.224 -8.512 1.00 95.94 97 THR A C 1
ATOM 722 O O . THR A 1 97 ? -8.431 5.145 -8.916 1.00 95.94 97 THR A O 1
ATOM 725 N N . ILE A 1 98 ? -8.750 2.949 -8.554 1.00 97.19 98 ILE A N 1
ATOM 726 C CA . ILE A 1 98 ? -7.473 2.523 -9.136 1.00 97.19 98 ILE A CA 1
ATOM 727 C C . ILE A 1 98 ? -7.748 1.739 -10.415 1.00 97.19 98 ILE A C 1
ATOM 729 O O . ILE A 1 98 ? -8.495 0.760 -10.405 1.00 97.19 98 ILE A O 1
ATOM 733 N N . ASN A 1 99 ? -7.109 2.157 -11.501 1.00 97.50 99 ASN A N 1
ATOM 734 C CA . ASN A 1 99 ? -7.139 1.478 -12.785 1.00 97.50 99 ASN A CA 1
ATOM 735 C C . ASN A 1 99 ? -5.766 0.885 -13.090 1.00 97.50 99 ASN A C 1
ATOM 737 O O . ASN A 1 99 ? -4.734 1.527 -12.900 1.00 97.50 99 ASN A O 1
ATOM 741 N N . TRP A 1 100 ? -5.765 -0.330 -13.630 1.00 97.06 100 TRP A N 1
ATOM 742 C CA . TRP A 1 100 ? -4.550 -1.071 -13.948 1.00 97.06 100 TRP A CA 1
ATOM 743 C C . TRP A 1 100 ? -4.467 -1.343 -15.450 1.00 97.06 100 TRP A C 1
ATOM 745 O O . TRP A 1 100 ? -5.329 -2.015 -16.012 1.00 97.06 100 TRP A O 1
ATOM 755 N N . ALA A 1 101 ? -3.400 -0.864 -16.082 1.00 95.69 101 ALA A N 1
ATOM 756 C CA . ALA A 1 101 ? -3.071 -1.059 -17.490 1.00 95.69 101 ALA A CA 1
ATOM 757 C C . ALA A 1 101 ? -1.699 -1.743 -17.613 1.00 95.69 101 ALA A C 1
ATOM 759 O O . ALA A 1 101 ? -0.719 -1.143 -18.047 1.00 95.69 101 ALA A O 1
ATOM 760 N N . ILE A 1 102 ? -1.622 -2.997 -17.157 1.00 96.12 102 ILE A N 1
ATOM 761 C CA . ILE A 1 102 ? -0.406 -3.822 -17.191 1.00 96.12 102 ILE A CA 1
ATOM 762 C C . ILE A 1 102 ? -0.790 -5.193 -17.743 1.00 96.12 102 ILE A C 1
ATOM 764 O O . ILE A 1 102 ? -1.641 -5.868 -17.157 1.00 96.12 102 ILE A O 1
ATOM 768 N N . ALA A 1 103 ? -0.196 -5.590 -18.867 1.00 93.31 103 ALA A N 1
ATOM 769 C CA . ALA A 1 103 ? -0.491 -6.867 -19.521 1.00 93.31 103 ALA A CA 1
ATOM 770 C C . ALA A 1 103 ? 0.408 -8.002 -19.004 1.00 93.31 103 ALA A C 1
ATOM 772 O O . ALA A 1 103 ? 0.049 -9.179 -19.050 1.00 93.31 103 ALA A O 1
ATOM 773 N N . GLU A 1 104 ? 1.591 -7.652 -18.515 1.00 93.31 104 GLU A N 1
ATOM 774 C CA . GLU A 1 104 ? 2.605 -8.568 -18.039 1.00 93.31 104 GLU A CA 1
ATOM 775 C C . GLU A 1 104 ? 2.150 -9.255 -16.744 1.00 93.31 104 GLU A C 1
ATOM 777 O O . GLU A 1 104 ? 1.691 -8.591 -15.816 1.00 93.31 104 GLU A O 1
ATOM 782 N N . PRO A 1 105 ? 2.340 -10.578 -16.607 1.00 94.88 105 PRO A N 1
ATOM 783 C CA . PRO A 1 105 ? 1.973 -11.286 -15.380 1.00 94.88 105 PRO A CA 1
ATOM 784 C C . PRO A 1 105 ? 2.926 -10.968 -14.219 1.00 94.88 105 PRO A C 1
ATOM 786 O O . PRO A 1 105 ? 2.569 -11.108 -13.049 1.00 94.88 105 PRO A O 1
ATOM 789 N N . SER A 1 106 ? 4.160 -10.561 -14.529 1.00 95.94 106 SER A N 1
ATOM 790 C CA . SER A 1 106 ? 5.180 -10.199 -13.549 1.00 95.94 106 SER A CA 1
ATOM 791 C C . SER A 1 106 ? 6.188 -9.199 -14.110 1.00 95.94 106 SER A C 1
ATOM 793 O O . SER A 1 106 ? 6.486 -9.167 -15.311 1.00 95.94 106 SER A O 1
ATOM 795 N N . LEU A 1 107 ? 6.774 -8.406 -13.216 1.00 95.56 107 LEU A N 1
ATOM 796 C CA . LEU A 1 107 ? 7.851 -7.469 -13.529 1.00 95.56 107 LEU A CA 1
ATOM 797 C C . LEU A 1 107 ? 9.093 -7.767 -12.684 1.00 95.56 107 LEU A C 1
ATOM 799 O O . LEU A 1 107 ? 8.982 -8.358 -11.605 1.00 95.56 107 LEU A O 1
ATOM 803 N N . PRO A 1 108 ? 10.289 -7.358 -13.145 1.00 94.25 108 PRO A N 1
ATOM 804 C CA . PRO A 1 108 ? 11.489 -7.419 -12.329 1.00 94.25 108 PRO A CA 1
ATOM 805 C C . PRO A 1 108 ? 11.282 -6.650 -11.026 1.00 94.25 108 PRO A C 1
ATOM 807 O O . PRO A 1 108 ? 10.696 -5.566 -11.000 1.00 94.25 108 PRO A O 1
ATOM 810 N N . LYS A 1 109 ? 11.811 -7.184 -9.936 1.00 93.62 109 LYS A N 1
ATOM 811 C CA . LYS A 1 109 ? 11.687 -6.605 -8.599 1.00 93.62 109 LYS A CA 1
ATOM 812 C C . LYS A 1 109 ? 12.071 -5.122 -8.501 1.00 93.62 109 LYS A C 1
ATOM 814 O O . LYS A 1 109 ? 11.315 -4.392 -7.864 1.00 93.62 109 LYS A O 1
ATOM 819 N N . PRO A 1 110 ? 13.149 -4.618 -9.140 1.00 94.06 110 PRO A N 1
ATOM 820 C CA . PRO A 1 110 ? 13.425 -3.180 -9.149 1.00 94.06 110 PRO A CA 1
ATOM 821 C C . PRO A 1 110 ? 12.285 -2.349 -9.752 1.00 94.06 110 PRO A C 1
ATOM 823 O O . PRO A 1 110 ? 11.920 -1.323 -9.184 1.00 94.06 110 PRO A O 1
ATOM 826 N N . ALA A 1 111 ? 11.677 -2.820 -10.845 1.00 95.75 111 ALA A N 1
ATOM 827 C CA . ALA A 1 111 ? 10.556 -2.142 -11.494 1.00 95.75 111 ALA A CA 1
ATOM 828 C C . ALA A 1 111 ? 9.321 -2.099 -10.584 1.00 95.75 111 ALA A C 1
ATOM 830 O O . ALA A 1 111 ? 8.676 -1.065 -10.467 1.00 95.75 111 ALA A O 1
ATOM 831 N N . ILE A 1 112 ? 9.043 -3.182 -9.856 1.00 96.31 112 ILE A N 1
ATOM 832 C CA . ILE A 1 112 ? 7.937 -3.233 -8.887 1.00 96.31 112 ILE A CA 1
ATOM 833 C C . ILE A 1 112 ? 8.164 -2.245 -7.746 1.00 96.31 112 ILE A C 1
ATOM 835 O O . ILE A 1 112 ? 7.251 -1.509 -7.390 1.00 96.31 112 ILE A O 1
ATOM 839 N N . LYS A 1 113 ? 9.385 -2.161 -7.203 1.00 95.81 113 LYS A N 1
ATOM 840 C CA . LYS A 1 113 ? 9.702 -1.178 -6.154 1.00 95.81 113 LYS A CA 1
ATOM 841 C C . LYS A 1 113 ? 9.482 0.254 -6.648 1.00 95.81 113 LYS A C 1
ATOM 843 O O . LYS A 1 113 ? 8.908 1.055 -5.914 1.00 95.81 113 LYS A O 1
ATOM 848 N N . VAL A 1 114 ? 9.886 0.568 -7.881 1.00 96.94 114 VAL A N 1
ATOM 849 C CA . VAL A 1 114 ? 9.635 1.882 -8.500 1.00 96.94 114 VAL A CA 1
ATOM 850 C C . VAL A 1 114 ? 8.136 2.128 -8.673 1.00 96.94 114 VAL A C 1
ATOM 852 O O . VAL A 1 114 ? 7.647 3.163 -8.229 1.00 96.94 114 VAL A O 1
ATOM 855 N N . LEU A 1 115 ? 7.399 1.167 -9.235 1.00 97.81 115 LEU A N 1
ATOM 856 C CA . LEU A 1 115 ? 5.950 1.249 -9.432 1.00 97.81 115 LEU A CA 1
ATOM 857 C C . LEU A 1 115 ? 5.217 1.537 -8.123 1.00 97.81 115 LEU A C 1
ATOM 859 O O . LEU A 1 115 ? 4.400 2.450 -8.075 1.00 97.81 115 LEU A O 1
ATOM 863 N N . LEU A 1 116 ? 5.538 0.809 -7.052 1.00 97.50 116 LEU A N 1
ATOM 864 C CA . LEU A 1 116 ? 4.898 0.989 -5.748 1.00 97.50 116 LEU A CA 1
ATOM 865 C C . LEU A 1 116 ? 5.143 2.382 -5.165 1.00 97.50 116 LEU A C 1
ATOM 867 O O . LEU A 1 116 ? 4.221 2.994 -4.634 1.00 97.50 116 LEU A O 1
ATOM 871 N N . ASN A 1 117 ? 6.365 2.901 -5.291 1.00 97.31 117 ASN A N 1
ATOM 872 C CA . ASN A 1 117 ? 6.696 4.243 -4.816 1.00 97.31 117 ASN A CA 1
ATOM 873 C C . ASN A 1 117 ? 6.005 5.333 -5.646 1.00 97.31 117 ASN A C 1
ATOM 875 O O . ASN A 1 117 ? 5.478 6.284 -5.075 1.00 97.31 117 ASN A O 1
ATOM 879 N N . LEU A 1 118 ? 5.958 5.189 -6.975 1.00 98.00 118 LEU A N 1
ATOM 880 C CA . LEU A 1 118 ? 5.235 6.119 -7.848 1.00 98.00 118 LEU A CA 1
ATOM 881 C C . LEU A 1 118 ? 3.734 6.117 -7.548 1.00 98.00 118 LEU A C 1
ATOM 883 O O . LEU A 1 118 ? 3.134 7.181 -7.425 1.00 98.00 118 LEU A O 1
ATOM 887 N N . ALA A 1 119 ? 3.143 4.935 -7.377 1.00 97.31 119 ALA A N 1
ATOM 888 C CA . ALA A 1 119 ? 1.739 4.796 -7.024 1.00 97.31 119 ALA A CA 1
ATOM 889 C C . ALA A 1 119 ? 1.437 5.399 -5.644 1.00 97.31 119 ALA A C 1
ATOM 891 O O . ALA A 1 119 ? 0.442 6.100 -5.510 1.00 97.31 119 ALA A O 1
ATOM 892 N N . GLN A 1 120 ? 2.306 5.218 -4.642 1.00 95.94 120 GLN A N 1
ATOM 893 C CA . GLN A 1 120 ? 2.145 5.871 -3.338 1.00 95.94 120 GLN A CA 1
ATOM 894 C C . GLN A 1 120 ? 2.186 7.403 -3.451 1.00 95.94 120 GLN A C 1
ATOM 896 O O . GLN A 1 120 ? 1.324 8.074 -2.894 1.00 95.94 120 GLN A O 1
ATOM 901 N N . ILE A 1 121 ? 3.143 7.962 -4.199 1.00 96.06 121 ILE A N 1
ATOM 902 C CA . ILE A 1 121 ? 3.230 9.415 -4.428 1.00 96.06 121 ILE A CA 1
ATOM 903 C C . ILE A 1 121 ? 1.964 9.930 -5.129 1.00 96.06 121 ILE A C 1
ATOM 905 O O . ILE A 1 121 ? 1.427 10.974 -4.763 1.00 96.06 121 ILE A O 1
ATOM 909 N N . ALA A 1 122 ? 1.474 9.189 -6.124 1.00 96.75 122 ALA A N 1
ATOM 910 C CA . ALA A 1 122 ? 0.259 9.530 -6.848 1.00 96.75 122 ALA A CA 1
ATOM 911 C C . ALA A 1 122 ? -0.982 9.460 -5.937 1.00 96.75 122 ALA A C 1
ATOM 913 O O . ALA A 1 122 ? -1.773 10.402 -5.924 1.00 96.75 122 ALA A O 1
ATOM 914 N N . LEU A 1 123 ? -1.118 8.422 -5.103 1.00 95.00 123 LEU A N 1
ATOM 915 C CA . LEU A 1 123 ? -2.178 8.322 -4.089 1.00 95.00 123 LEU A CA 1
ATOM 916 C C . LEU A 1 123 ? -2.149 9.502 -3.111 1.00 95.00 123 LEU A C 1
ATOM 918 O O . LEU A 1 123 ? -3.193 10.104 -2.861 1.00 95.00 123 LEU A O 1
ATOM 922 N N . ASP A 1 124 ? -0.968 9.867 -2.606 1.00 93.25 124 ASP A N 1
ATOM 923 C CA . ASP A 1 124 ? -0.792 10.988 -1.674 1.00 93.25 124 ASP A CA 1
ATOM 924 C C . ASP A 1 124 ? -1.210 12.33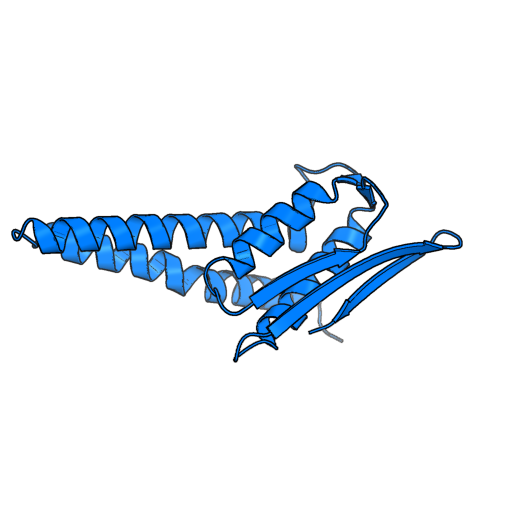5 -2.310 1.00 93.25 124 ASP A C 1
ATOM 926 O O . ASP A 1 124 ? -1.607 13.265 -1.605 1.00 93.25 124 ASP A O 1
ATOM 930 N N . SER A 1 125 ? -1.188 12.443 -3.645 1.00 95.19 125 SER A N 1
ATOM 931 C CA . SER A 1 125 ? -1.652 13.633 -4.372 1.00 95.19 125 SER A CA 1
ATOM 932 C C . SER A 1 125 ? -3.183 13.725 -4.525 1.00 95.19 125 SER A C 1
ATOM 934 O O . SER A 1 125 ? -3.723 14.821 -4.697 1.00 95.19 125 SER A O 1
ATOM 936 N N . LEU A 1 126 ? -3.916 12.614 -4.368 1.00 94.81 126 LEU A N 1
ATOM 937 C CA . LEU A 1 126 ? -5.378 12.519 -4.522 1.00 94.81 126 LEU A CA 1
ATOM 938 C C . LEU A 1 126 ? -6.148 12.901 -3.243 1.00 94.81 126 LEU A C 1
ATOM 940 O O . LEU A 1 126 ? -7.069 12.209 -2.799 1.00 94.81 126 LEU A O 1
ATOM 944 N N . VAL A 1 127 ? -5.819 14.052 -2.648 1.00 91.88 127 VAL A N 1
ATOM 945 C CA . VAL A 1 127 ? -6.376 14.516 -1.355 1.00 91.88 127 VAL A CA 1
ATOM 946 C C . VAL A 1 127 ? -7.913 14.615 -1.365 1.00 91.88 127 VAL A C 1
ATOM 948 O O . VAL A 1 127 ? -8.588 14.417 -0.347 1.00 91.88 127 VAL A O 1
ATOM 951 N N . ARG A 1 128 ? -8.504 14.917 -2.527 1.00 93.19 128 ARG A N 1
ATOM 952 C CA . ARG A 1 128 ? -9.960 15.055 -2.705 1.00 93.19 128 ARG A CA 1
ATOM 953 C C . ARG A 1 128 ? -10.628 13.819 -3.318 1.00 93.19 128 ARG A C 1
ATOM 955 O O . ARG A 1 128 ? -11.830 13.865 -3.574 1.00 93.19 128 ARG A O 1
ATOM 962 N N . GLY A 1 129 ? -9.891 12.722 -3.475 1.00 93.31 129 GLY A N 1
ATOM 963 C CA . GLY A 1 129 ? -10.287 11.598 -4.321 1.00 93.31 129 GLY A CA 1
ATOM 964 C C . GLY A 1 129 ? -9.913 11.831 -5.783 1.00 93.31 129 GLY A C 1
ATOM 965 O O . GLY A 1 129 ? -9.287 12.838 -6.112 1.00 93.31 129 GLY A O 1
ATOM 966 N N . GLY A 1 130 ? -10.298 10.899 -6.649 1.00 96.38 130 GLY A N 1
ATOM 967 C CA . GLY A 1 130 ? -9.950 10.908 -8.067 1.00 96.38 130 GLY A CA 1
ATOM 968 C C . GLY A 1 130 ? -9.647 9.508 -8.583 1.00 96.38 130 GLY A C 1
ATOM 969 O O . GLY A 1 130 ? -10.115 8.513 -8.026 1.00 96.38 130 GLY A O 1
ATOM 970 N N . THR A 1 131 ? -8.875 9.439 -9.662 1.00 97.25 131 THR A N 1
ATOM 971 C CA . THR A 1 131 ? -8.506 8.177 -10.304 1.00 97.25 131 THR A CA 1
ATOM 972 C C . THR A 1 131 ? -6.995 8.056 -10.348 1.00 97.25 131 THR A C 1
ATOM 974 O O . THR A 1 131 ? -6.329 8.974 -10.804 1.00 97.25 131 THR A O 1
ATOM 977 N N . LEU A 1 132 ? -6.474 6.922 -9.891 1.00 97.75 132 LEU A N 1
ATOM 978 C CA . LEU A 1 132 ? -5.087 6.536 -10.076 1.00 97.75 132 LEU A CA 1
ATOM 979 C C . LEU A 1 132 ? -5.002 5.517 -11.214 1.00 97.75 132 LEU A C 1
ATOM 981 O O . LEU A 1 132 ? -5.424 4.376 -11.051 1.00 97.75 132 LEU A O 1
ATOM 985 N N . ASP A 1 133 ? -4.435 5.910 -12.348 1.00 98.06 133 ASP A N 1
ATOM 986 C CA . ASP A 1 133 ? -4.113 4.995 -13.441 1.00 98.06 133 ASP A CA 1
ATOM 987 C C . ASP A 1 133 ? -2.659 4.527 -13.316 1.00 98.06 133 ASP A C 1
ATOM 989 O O . ASP A 1 133 ? -1.731 5.341 -13.326 1.00 98.06 133 ASP A O 1
ATOM 993 N N . ILE A 1 134 ? -2.450 3.214 -13.227 1.00 98.19 134 ILE A N 1
ATOM 994 C CA . ILE A 1 134 ? -1.127 2.588 -13.142 1.00 98.19 134 ILE A CA 1
ATOM 995 C C . ILE A 1 134 ? -0.905 1.751 -14.393 1.00 98.19 134 ILE A C 1
ATOM 997 O O . ILE A 1 134 ? -1.690 0.851 -14.692 1.00 98.19 134 ILE A O 1
ATOM 1001 N N . GLY A 1 135 ? 0.187 2.016 -15.102 1.00 97.50 135 GLY A N 1
ATOM 1002 C CA . GLY A 1 135 ? 0.581 1.267 -16.289 1.00 97.50 135 GLY A CA 1
ATOM 1003 C C . GLY A 1 135 ? 2.052 0.885 -16.268 1.00 97.50 135 GLY A C 1
ATOM 1004 O O . GLY A 1 135 ? 2.877 1.549 -15.634 1.00 97.50 135 GLY A O 1
ATOM 1005 N N . ALA A 1 136 ? 2.376 -0.199 -16.961 1.00 97.06 136 ALA A N 1
ATOM 1006 C CA . ALA A 1 136 ? 3.743 -0.630 -17.176 1.00 97.06 136 ALA A CA 1
ATOM 1007 C C . ALA A 1 136 ? 3.836 -1.476 -18.446 1.00 97.06 136 ALA A C 1
ATOM 1009 O O . ALA A 1 136 ? 2.942 -2.277 -18.704 1.00 97.06 136 ALA A O 1
ATOM 1010 N N . GLU A 1 137 ? 4.924 -1.314 -19.195 1.00 95.06 137 GLU A N 1
ATOM 1011 C CA . GLU A 1 137 ? 5.211 -2.084 -20.409 1.00 95.06 137 GLU A CA 1
ATOM 1012 C C . GLU A 1 137 ? 6.701 -2.437 -20.471 1.00 95.06 137 GLU A C 1
ATOM 1014 O O . GLU A 1 137 ? 7.564 -1.664 -20.038 1.00 95.06 137 GLU A O 1
ATOM 1019 N N . ARG A 1 138 ? 7.035 -3.606 -21.030 1.00 92.50 138 ARG A N 1
ATOM 1020 C CA . ARG A 1 138 ? 8.425 -3.935 -21.387 1.00 92.50 138 ARG A CA 1
ATOM 1021 C C . ARG A 1 138 ? 8.743 -3.513 -22.818 1.00 92.50 138 ARG A C 1
ATOM 1023 O O . ARG A 1 138 ? 8.156 -4.032 -23.764 1.00 92.50 138 ARG A O 1
ATOM 1030 N N . ARG A 1 139 ? 9.757 -2.663 -22.984 1.00 91.00 139 ARG A N 1
ATOM 1031 C CA . ARG A 1 139 ? 10.242 -2.194 -24.290 1.00 91.00 139 ARG A CA 1
ATOM 1032 C C . ARG A 1 139 ? 11.766 -2.189 -24.315 1.00 91.00 139 ARG A C 1
ATOM 1034 O O . ARG A 1 139 ? 12.394 -1.659 -23.408 1.00 91.00 139 ARG A O 1
ATOM 1041 N N . ASP A 1 140 ? 12.357 -2.812 -25.333 1.00 89.31 140 ASP A N 1
ATOM 1042 C CA . ASP A 1 140 ? 13.807 -2.793 -25.599 1.00 89.31 140 ASP A CA 1
ATOM 1043 C C . ASP A 1 140 ? 14.697 -3.141 -24.384 1.00 89.31 140 ASP A C 1
ATOM 1045 O O . ASP A 1 140 ? 15.769 -2.579 -24.175 1.00 89.31 140 ASP A O 1
ATOM 1049 N N . GLY A 1 141 ? 14.244 -4.086 -23.551 1.00 86.38 141 GLY A N 1
ATOM 1050 C CA . GLY A 1 141 ? 14.954 -4.511 -22.337 1.00 86.38 141 GLY A CA 1
ATOM 1051 C C . GLY A 1 141 ? 14.766 -3.597 -21.119 1.00 86.38 141 GLY A C 1
ATOM 1052 O O . GLY A 1 141 ? 15.251 -3.931 -20.037 1.00 86.38 141 GLY A O 1
ATOM 1053 N N . ALA A 1 142 ? 14.029 -2.495 -21.258 1.00 92.44 142 ALA A N 1
ATOM 1054 C CA . ALA A 1 142 ? 13.594 -1.630 -20.170 1.00 92.44 142 ALA A CA 1
ATOM 1055 C C . ALA A 1 142 ? 12.146 -1.933 -19.746 1.00 92.44 142 ALA A C 1
ATOM 1057 O O . ALA A 1 142 ? 11.372 -2.559 -20.474 1.00 92.44 142 ALA A O 1
ATOM 1058 N N . VAL A 1 143 ? 11.793 -1.483 -18.540 1.00 95.88 143 VAL A N 1
ATOM 1059 C CA . VAL A 1 143 ? 10.408 -1.440 -18.057 1.00 95.88 143 VAL A CA 1
ATOM 1060 C C . VAL A 1 143 ? 10.014 0.024 -17.948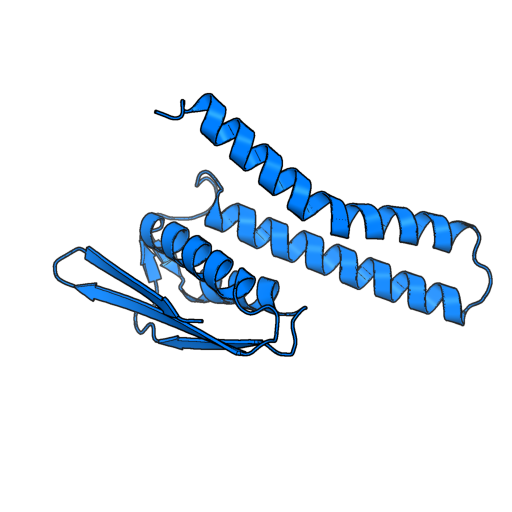 1.00 95.88 143 VAL A C 1
ATOM 1062 O O . VAL A 1 143 ? 10.591 0.758 -17.145 1.00 95.88 143 VAL A O 1
ATOM 1065 N N . GLU A 1 144 ? 9.048 0.438 -18.753 1.00 96.19 144 GLU A N 1
ATOM 1066 C CA . GLU A 1 144 ? 8.436 1.759 -18.670 1.00 96.19 144 GLU A CA 1
ATOM 1067 C C . GLU A 1 144 ? 7.282 1.687 -17.672 1.00 96.19 144 GLU A C 1
ATOM 1069 O O . GLU A 1 144 ? 6.524 0.721 -17.678 1.00 96.19 144 GLU A O 1
ATOM 1074 N N . ILE A 1 145 ? 7.181 2.665 -16.771 1.00 97.56 145 ILE A N 1
ATOM 1075 C CA . ILE A 1 145 ? 6.182 2.687 -15.696 1.00 97.56 145 ILE A CA 1
ATOM 1076 C C . ILE A 1 145 ? 5.538 4.066 -15.673 1.00 97.56 145 ILE A C 1
ATOM 1078 O O . ILE A 1 145 ? 6.236 5.081 -15.692 1.00 97.56 145 ILE A O 1
ATOM 1082 N N . VAL A 1 146 ? 4.213 4.100 -15.570 1.00 97.06 146 VAL A N 1
ATOM 1083 C CA . VAL A 1 146 ? 3.429 5.323 -15.411 1.00 97.06 146 VAL A CA 1
ATOM 1084 C C . VAL A 1 146 ? 2.481 5.186 -14.223 1.00 97.06 146 VAL A C 1
ATOM 1086 O O . VAL A 1 146 ? 1.831 4.159 -14.043 1.00 97.06 146 VAL A O 1
ATOM 1089 N N . ALA A 1 147 ? 2.403 6.240 -13.415 1.00 97.00 147 ALA A N 1
ATOM 1090 C CA . ALA A 1 147 ? 1.360 6.435 -12.416 1.00 97.00 147 ALA A CA 1
ATOM 1091 C C . ALA A 1 147 ? 0.774 7.833 -12.635 1.00 97.00 147 ALA A C 1
ATOM 1093 O O . ALA A 1 147 ? 1.505 8.824 -12.569 1.00 97.00 147 ALA A O 1
ATOM 1094 N N . ARG A 1 148 ? -0.519 7.911 -12.950 1.00 96.31 148 ARG A N 1
ATOM 1095 C CA . ARG A 1 148 ? -1.240 9.160 -13.218 1.00 96.31 148 ARG A CA 1
ATOM 1096 C C . ARG A 1 148 ? -2.355 9.325 -12.193 1.00 96.31 148 ARG A C 1
ATOM 1098 O O . ARG A 1 148 ? -3.198 8.442 -12.089 1.00 96.31 148 ARG A O 1
ATOM 1105 N N . ALA A 1 149 ? -2.329 10.442 -11.473 1.00 90.56 149 ALA A N 1
ATOM 1106 C CA . ALA A 1 149 ? -3.345 10.881 -10.517 1.00 90.56 149 ALA A CA 1
ATOM 1107 C C . ALA A 1 149 ? -4.064 12.133 -11.037 1.00 90.56 149 ALA A C 1
ATOM 1109 O O . ALA A 1 149 ? -3.407 12.912 -11.769 1.00 90.56 149 ALA A O 1
#

Secondary structure (DSSP, 8-state):
---HHHHHHHHHHHHHHHHHHHHHHHHHHHHHHHH---HHHHHHHHHHHHHHHHHHHHHHHHHHHHT--STTS-SEEEHHHHHHHHHHHHTT-TTEEEEEEE--SEEEHHHHHHHHHHHHHHHHH-TT-EEEEEEEEEETTEEEEEEE-

Foldseek 3Di:
DQDPVNVVVVLVVVLCVQLVVLVVQLVVLVVCLVPDDDPVVNVVSVVSNVVSVLQNVLSVLLCCLQPNDDPPDDQKDFVVSLVSSLCSNCVVVPLEAEAEAEPDRIDGSVVSNVQSVQSVVQSVVQPVHDYWYWYWDDDPNDIDIDTHD

Sequence (149 aa):
MISQTDLAAMLCSRLCHDMLSPVGALANGLELLADEQDAEMRARCMELLEQSARISTDKLKFFRLAFGAAGGFGEAIPIDEAKSVIDALAADNKRVTINWAIAEPSLPKPAIKVLLNLAQIALDSLVRGGTLDIGAERRDGAVEIVARA